Protein AF-A0A656HPP9-F1 (afdb_monomer_lite)

pLDDT: mean 85.07, std 15.65, range [34.72, 98.38]

Secondary structure (DSSP, 8-state):
-PPPGGGHHHHTS-SSS-EE--HHHHHHHHHTT--HHHHHHHHH-S--EESSHHHHHHHHHHTT---HHHHHHHHHHHHHHHHHHTT--TTPPEEES--GGG--SSEEE-HHHHHHHHHT---SSHHHHHHHHHHHHHHHHHHHHHHHHHHHHHHHS-TT--

Structure (mmCIF, N/CA/C/O backbone):
data_AF-A0A656HPP9-F1
#
_entry.id   AF-A0A656HPP9-F1
#
loop_
_atom_site.group_PDB
_atom_site.id
_atom_site.type_symbol
_atom_site.label_atom_id
_atom_site.label_alt_id
_atom_site.label_comp_id
_atom_site.label_asym_id
_atom_site.label_entity_id
_atom_site.label_seq_id
_atom_site.pdbx_PDB_ins_code
_atom_site.Cartn_x
_atom_site.Cartn_y
_atom_site.Cartn_z
_atom_site.occupancy
_atom_site.B_iso_or_equiv
_atom_site.auth_seq_id
_atom_site.auth_comp_id
_atom_site.auth_asym_id
_atom_site.auth_atom_id
_atom_site.pdbx_PDB_model_num
ATOM 1 N N . MET A 1 1 ? -24.937 -7.135 -2.313 1.00 38.91 1 MET A N 1
ATOM 2 C CA . MET A 1 1 ? -24.160 -6.189 -1.487 1.00 38.91 1 MET A CA 1
ATOM 3 C C . MET A 1 1 ? -25.142 -5.525 -0.533 1.00 38.91 1 MET A C 1
ATOM 5 O O . MET A 1 1 ? -25.901 -4.671 -0.967 1.00 38.91 1 MET A O 1
ATOM 9 N N . GLN A 1 2 ? -25.261 -6.030 0.695 1.00 34.72 2 GLN A N 1
ATOM 10 C CA . GLN A 1 2 ? -26.122 -5.424 1.717 1.00 34.72 2 GLN A CA 1
ATOM 11 C C . GLN A 1 2 ? -25.334 -4.281 2.359 1.00 34.72 2 GLN A C 1
ATOM 13 O O . GLN A 1 2 ? -24.193 -4.478 2.767 1.00 34.72 2 GLN A O 1
ATOM 18 N N . ILE A 1 3 ? -25.905 -3.079 2.359 1.00 42.22 3 ILE A N 1
ATOM 19 C CA . ILE A 1 3 ? -25.301 -1.910 2.996 1.00 42.22 3 ILE A CA 1
ATOM 20 C C . ILE A 1 3 ? -25.476 -2.085 4.508 1.00 42.22 3 ILE A C 1
ATOM 22 O O . ILE A 1 3 ? -26.604 -2.183 4.988 1.00 42.22 3 ILE A O 1
ATOM 26 N N . ASP A 1 4 ? -24.362 -2.171 5.231 1.00 50.22 4 ASP A N 1
ATOM 27 C CA . ASP A 1 4 ? -24.323 -2.300 6.688 1.00 50.22 4 ASP A CA 1
ATOM 28 C C . ASP A 1 4 ? -24.992 -1.077 7.355 1.00 50.22 4 ASP A C 1
ATOM 30 O O . ASP A 1 4 ? -24.598 0.056 7.074 1.00 50.22 4 ASP A O 1
ATOM 34 N N . PRO A 1 5 ? -25.984 -1.255 8.245 1.00 46.28 5 PRO A N 1
ATOM 35 C CA . PRO A 1 5 ? -26.638 -0.154 8.952 1.00 46.28 5 PRO A CA 1
ATOM 36 C C . PRO A 1 5 ? -25.683 0.739 9.774 1.00 46.28 5 PRO A C 1
ATOM 38 O O . PRO A 1 5 ? -26.016 1.900 10.019 1.00 46.28 5 PRO A O 1
ATOM 41 N N . THR A 1 6 ? -24.477 0.285 10.137 1.00 49.81 6 THR A N 1
ATOM 42 C CA . THR A 1 6 ? -23.462 1.153 10.770 1.00 49.81 6 THR A CA 1
ATOM 43 C C . THR A 1 6 ? -22.854 2.177 9.803 1.00 49.81 6 THR A C 1
ATOM 45 O O . THR A 1 6 ? -22.342 3.214 10.240 1.00 49.81 6 THR A O 1
ATOM 48 N N . SER A 1 7 ? -22.982 1.972 8.484 1.00 49.72 7 SER A N 1
ATOM 49 C CA . SER A 1 7 ? -22.496 2.915 7.472 1.00 49.72 7 SER A CA 1
ATOM 50 C C . SER A 1 7 ? -23.240 4.252 7.508 1.00 49.72 7 SER A C 1
ATOM 52 O O . SER A 1 7 ? -22.683 5.273 7.105 1.00 49.72 7 SER A O 1
ATOM 54 N N . TRP A 1 8 ? -24.476 4.288 8.016 1.00 48.31 8 TRP A N 1
ATOM 55 C CA . TRP A 1 8 ? -25.288 5.508 8.074 1.00 48.31 8 TRP A CA 1
ATOM 56 C C . TRP A 1 8 ? -24.679 6.579 8.992 1.00 48.31 8 TRP A C 1
ATOM 58 O O . TRP A 1 8 ? -24.804 7.772 8.709 1.00 48.31 8 TRP A O 1
ATOM 68 N N . ASN A 1 9 ? -23.927 6.174 10.021 1.00 53.91 9 ASN A N 1
ATOM 69 C CA . ASN A 1 9 ? -23.318 7.096 10.986 1.00 53.91 9 ASN A CA 1
ATOM 70 C C . ASN A 1 9 ? -22.165 7.918 10.384 1.00 53.91 9 ASN A C 1
ATOM 72 O O . ASN A 1 9 ? -21.956 9.068 10.774 1.00 53.91 9 ASN A O 1
ATOM 76 N N . CYS A 1 10 ? -21.439 7.371 9.403 1.00 57.88 10 CYS A N 1
ATOM 77 C CA . CYS A 1 10 ? -20.365 8.104 8.727 1.00 57.88 10 CYS A CA 1
ATOM 78 C C . CYS A 1 10 ? -20.882 8.924 7.526 1.00 57.88 10 CYS A C 1
ATOM 80 O O . CYS A 1 10 ? -20.260 9.918 7.154 1.00 57.88 10 CYS A O 1
ATOM 82 N N . TRP A 1 11 ? -22.024 8.547 6.934 1.00 50.28 11 TRP A N 1
ATOM 83 C CA . TRP A 1 11 ? -22.607 9.204 5.751 1.00 50.28 11 TRP A CA 1
ATOM 84 C C . TRP A 1 11 ? -23.175 10.606 6.025 1.00 50.28 11 TRP A C 1
ATOM 86 O O . TRP A 1 11 ? -23.173 11.450 5.127 1.00 50.28 11 TRP A O 1
ATOM 96 N N . ALA A 1 12 ? -23.616 10.889 7.257 1.00 53.72 12 ALA A N 1
ATOM 97 C CA . ALA A 1 12 ? -24.115 12.214 7.645 1.00 53.72 12 ALA A CA 1
ATOM 98 C C . ALA A 1 12 ? -23.014 13.299 7.661 1.00 53.72 12 ALA A C 1
ATOM 100 O O . ALA A 1 12 ? -23.307 14.494 7.578 1.00 53.72 12 ALA A O 1
ATOM 101 N N . LYS A 1 13 ? -21.733 12.904 7.726 1.00 52.91 13 LYS A N 1
ATOM 102 C CA . LYS A 1 13 ? -20.578 13.811 7.678 1.00 52.91 13 LYS A CA 1
ATOM 103 C C . LYS A 1 13 ? -20.122 13.974 6.223 1.00 52.91 13 LYS A C 1
ATOM 105 O O . LYS A 1 13 ? -19.337 13.192 5.698 1.00 52.91 13 LYS A O 1
ATOM 110 N N . ARG A 1 14 ? -20.671 14.998 5.565 1.00 49.78 14 ARG A N 1
ATOM 111 C CA . ARG A 1 14 ? -20.452 15.393 4.161 1.00 49.78 14 ARG A CA 1
ATOM 112 C C . ARG A 1 14 ? -18.988 15.206 3.702 1.00 49.78 14 ARG A C 1
ATOM 114 O O . ARG A 1 14 ? -18.071 15.884 4.148 1.00 49.78 14 ARG A O 1
ATOM 121 N N . TRP A 1 15 ? -18.837 14.241 2.803 1.00 53.28 15 TRP A N 1
ATOM 122 C CA . TRP A 1 15 ? -17.653 13.632 2.203 1.00 53.28 15 TRP A CA 1
ATOM 123 C C . TRP A 1 15 ? -16.463 14.543 1.886 1.00 53.28 15 TRP A C 1
ATOM 125 O O . TRP A 1 15 ? -16.571 15.452 1.062 1.00 53.28 15 TRP A O 1
ATOM 135 N N . LYS A 1 16 ? -15.312 14.191 2.483 1.00 56.94 16 LYS A N 1
ATOM 136 C CA . LYS A 1 16 ? -13.994 14.017 1.825 1.00 56.94 16 LYS A CA 1
ATOM 137 C C . LYS A 1 16 ? -12.881 13.567 2.786 1.00 56.94 16 LYS A C 1
ATOM 139 O O . LYS A 1 16 ? -11.876 13.072 2.306 1.00 56.94 16 LYS A O 1
ATOM 144 N N . ASN A 1 17 ? -13.073 13.659 4.108 1.00 62.78 17 ASN A N 1
ATOM 145 C CA . ASN A 1 17 ? -11.986 13.471 5.086 1.00 62.78 17 ASN A CA 1
ATOM 146 C C . ASN A 1 17 ? -12.373 12.630 6.322 1.00 62.78 17 ASN A C 1
ATOM 148 O O . ASN A 1 17 ? -11.804 12.825 7.390 1.00 62.78 17 ASN A O 1
ATOM 152 N N . VAL A 1 18 ? -13.370 11.747 6.217 1.00 72.56 18 VAL A N 1
ATOM 153 C CA . VAL A 1 18 ? -13.786 10.913 7.358 1.00 72.56 18 VAL A CA 1
ATOM 154 C C . VAL A 1 18 ? -12.892 9.677 7.444 1.00 72.56 18 VAL A C 1
ATOM 156 O O . VAL A 1 18 ? -12.583 9.078 6.417 1.00 72.56 18 VAL A O 1
ATOM 159 N N . THR A 1 19 ? -12.526 9.289 8.662 1.00 77.44 19 THR A N 1
ATOM 160 C CA . THR A 1 19 ? -11.824 8.041 8.989 1.00 77.44 19 THR A CA 1
ATOM 161 C C . THR A 1 19 ? -12.851 7.053 9.565 1.00 77.44 19 THR A C 1
ATOM 163 O O . THR A 1 19 ? -13.188 7.178 10.745 1.00 77.44 19 THR A O 1
ATOM 166 N N . PRO A 1 20 ? -13.448 6.148 8.759 1.00 85.88 20 PRO A N 1
ATOM 167 C CA . PRO A 1 20 ? -14.501 5.243 9.217 1.00 85.88 20 PRO A CA 1
ATOM 168 C C . PRO A 1 20 ? -13.958 3.883 9.691 1.00 85.88 20 PRO A C 1
ATOM 170 O O . PRO A 1 20 ? -13.058 3.310 9.082 1.00 85.88 20 PRO A O 1
ATOM 173 N N . LEU A 1 21 ? -14.589 3.308 10.715 1.00 89.50 21 LEU A N 1
ATOM 174 C CA . LEU A 1 21 ? -14.449 1.904 11.120 1.00 89.50 21 LEU A CA 1
ATOM 175 C C . LEU A 1 21 ? -15.726 1.135 10.795 1.00 89.50 21 LEU A C 1
ATOM 177 O O . LEU A 1 21 ? -16.503 0.780 11.681 1.00 89.50 21 LEU A O 1
ATOM 181 N N . ASN A 1 22 ? -15.954 0.926 9.501 1.00 87.94 22 ASN A N 1
ATOM 182 C CA . ASN A 1 22 ? -17.036 0.079 9.000 1.00 87.94 22 ASN A CA 1
ATOM 183 C C . ASN A 1 22 ? -16.626 -1.407 8.992 1.00 87.94 22 ASN A C 1
ATOM 185 O O . ASN A 1 22 ? -15.478 -1.737 9.290 1.00 87.94 22 ASN A O 1
ATOM 189 N N . ALA A 1 23 ? -17.546 -2.299 8.612 1.00 89.00 23 ALA A N 1
ATOM 190 C CA . ALA A 1 23 ? -17.274 -3.737 8.523 1.00 89.00 23 ALA A CA 1
ATOM 191 C C . ALA A 1 23 ? -15.996 -4.070 7.727 1.00 89.00 23 ALA A C 1
ATOM 193 O O . ALA A 1 23 ? -15.162 -4.833 8.199 1.00 89.00 23 ALA A O 1
ATOM 194 N N . GLY A 1 24 ? -15.770 -3.417 6.582 1.00 89.19 24 GLY A N 1
ATOM 195 C CA . GLY A 1 24 ? -14.576 -3.656 5.767 1.00 89.19 24 GLY A CA 1
ATOM 196 C C . GLY A 1 24 ? -13.262 -3.232 6.435 1.00 89.19 24 GLY A C 1
ATOM 197 O O . GLY A 1 24 ? -12.229 -3.867 6.223 1.00 89.19 24 GLY A O 1
ATOM 198 N N . ALA A 1 25 ? -13.290 -2.199 7.283 1.00 92.06 25 ALA A N 1
ATOM 199 C CA . ALA A 1 25 ? -12.144 -1.833 8.113 1.00 92.06 25 ALA A CA 1
ATOM 200 C C . ALA A 1 25 ? -11.818 -2.932 9.136 1.00 92.06 25 ALA A C 1
ATOM 202 O O . ALA A 1 25 ? -10.654 -3.288 9.313 1.00 92.06 25 ALA A O 1
ATOM 203 N N . LEU A 1 26 ? -12.841 -3.484 9.791 1.00 92.50 26 LEU A N 1
ATOM 204 C CA . LEU A 1 26 ? -12.686 -4.539 10.797 1.00 92.50 26 LEU A CA 1
ATOM 205 C C . LEU A 1 26 ? -12.226 -5.855 10.166 1.00 92.50 26 LEU A C 1
ATOM 207 O O . LEU A 1 26 ? -11.321 -6.498 10.698 1.00 92.50 26 LEU A O 1
ATOM 211 N N . ASP A 1 27 ? -12.779 -6.207 9.004 1.00 92.56 27 ASP A N 1
ATOM 212 C CA . ASP A 1 27 ? -12.367 -7.373 8.221 1.00 92.56 27 ASP A CA 1
ATOM 213 C C . ASP A 1 27 ? -10.882 -7.282 7.850 1.00 92.56 27 ASP A C 1
ATOM 215 O O . ASP A 1 27 ? -10.126 -8.242 8.031 1.00 92.56 27 ASP A O 1
ATOM 219 N N . TYR A 1 28 ? -10.431 -6.103 7.404 1.00 92.81 28 TYR A N 1
ATOM 220 C CA . TYR A 1 28 ? -9.016 -5.859 7.140 1.00 92.81 28 TYR A CA 1
ATOM 221 C C . TYR A 1 28 ? -8.158 -6.048 8.397 1.00 92.81 28 TYR A C 1
ATOM 223 O O . TYR A 1 28 ? -7.164 -6.777 8.368 1.00 92.81 28 TYR A O 1
ATOM 231 N N . MET A 1 29 ? -8.543 -5.430 9.518 1.00 95.12 29 MET A N 1
ATOM 232 C CA . MET A 1 29 ? -7.802 -5.535 10.779 1.00 95.12 29 MET A CA 1
ATOM 233 C C . MET A 1 29 ? -7.706 -6.983 11.273 1.00 95.12 29 MET A C 1
ATOM 235 O O . MET A 1 29 ? -6.645 -7.413 11.738 1.00 95.12 29 MET A O 1
ATOM 239 N N . ALA A 1 30 ? -8.789 -7.750 11.140 1.00 95.44 30 ALA A N 1
ATOM 240 C CA . ALA A 1 30 ? -8.812 -9.171 11.457 1.00 95.44 30 ALA A CA 1
ATOM 241 C C . ALA A 1 30 ? -7.869 -9.968 10.541 1.00 95.44 30 ALA A C 1
ATOM 243 O O . ALA A 1 30 ? -7.077 -10.775 11.037 1.00 95.44 30 ALA A O 1
ATOM 244 N N . GLY A 1 31 ? -7.877 -9.692 9.233 1.00 94.25 31 GLY A N 1
ATOM 245 C CA . GLY A 1 31 ? -6.949 -10.285 8.262 1.00 94.25 31 GLY A CA 1
ATOM 246 C C . GLY A 1 31 ? -5.476 -9.996 8.575 1.00 94.25 31 GLY A C 1
ATOM 247 O O . GLY A 1 31 ? -4.632 -10.888 8.475 1.00 94.25 31 GLY A O 1
ATOM 248 N N . GLN A 1 32 ? -5.172 -8.790 9.065 1.00 94.69 32 GLN A N 1
ATOM 249 C CA . GLN A 1 32 ? -3.833 -8.392 9.527 1.00 94.69 32 GLN A CA 1
ATOM 250 C C . GLN A 1 32 ? -3.474 -8.901 10.937 1.00 94.69 32 GLN A C 1
ATOM 252 O O . GLN A 1 32 ? -2.395 -8.602 11.465 1.00 94.69 32 GLN A O 1
ATOM 257 N N . LYS A 1 33 ? -4.342 -9.724 11.539 1.00 96.19 33 LYS A N 1
ATOM 258 C CA . LYS A 1 33 ? -4.159 -10.352 12.855 1.00 96.19 33 LYS A CA 1
ATOM 259 C C . LYS A 1 33 ? -4.091 -9.340 14.006 1.00 96.19 33 LYS A C 1
ATOM 261 O O . LYS A 1 33 ? -3.299 -9.522 14.934 1.00 96.19 33 LYS A O 1
ATOM 266 N N . LEU A 1 34 ? -4.919 -8.291 13.972 1.00 97.12 34 LEU A N 1
ATOM 267 C CA . LEU A 1 34 ? -5.140 -7.442 15.147 1.00 97.12 34 LEU A CA 1
ATOM 268 C C . LEU A 1 34 ? -5.667 -8.311 16.314 1.00 97.12 34 LEU A C 1
ATOM 270 O O . LEU A 1 34 ? -6.510 -9.185 16.084 1.00 97.12 34 LEU A O 1
ATOM 274 N N . PRO A 1 35 ? -5.193 -8.123 17.562 1.00 96.56 35 PRO A N 1
ATOM 275 C CA . PRO A 1 35 ? -5.659 -8.907 18.701 1.00 96.56 35 PRO A CA 1
ATOM 276 C C . PRO A 1 35 ? -7.184 -8.918 18.837 1.00 96.56 35 PRO A C 1
ATOM 278 O O . PRO A 1 35 ? -7.829 -7.872 18.804 1.00 96.56 35 PRO A O 1
ATOM 281 N N . LYS A 1 36 ? -7.759 -10.102 19.088 1.00 94.31 36 LYS A N 1
ATOM 282 C CA . LYS A 1 36 ? -9.214 -10.282 19.251 1.00 94.31 36 LYS A CA 1
ATOM 283 C C . LYS A 1 36 ? -9.816 -9.384 20.335 1.00 94.31 36 LYS A C 1
ATOM 285 O O . LYS A 1 36 ? -10.941 -8.933 20.181 1.00 94.31 36 LYS A O 1
ATOM 290 N N . ALA A 1 37 ? -9.068 -9.111 21.405 1.00 92.62 37 ALA A N 1
ATOM 291 C CA . ALA A 1 37 ? -9.502 -8.199 22.461 1.00 92.62 37 ALA A CA 1
ATOM 292 C C . ALA A 1 37 ? -9.678 -6.760 21.948 1.00 92.62 37 ALA A C 1
ATOM 294 O O . ALA A 1 37 ? -10.662 -6.113 22.287 1.00 92.62 37 ALA A O 1
ATOM 295 N N . LEU A 1 38 ? -8.767 -6.288 21.086 1.00 93.50 38 LEU A N 1
ATOM 296 C CA . LEU A 1 38 ? -8.884 -4.974 20.454 1.00 93.50 38 LEU A CA 1
ATOM 297 C C . LEU A 1 38 ? -10.023 -4.954 19.435 1.00 93.50 38 LEU A C 1
ATOM 299 O O . LEU A 1 38 ? -10.792 -4.003 19.425 1.00 93.50 38 LEU A O 1
ATOM 303 N N . LEU A 1 39 ? -10.192 -6.012 18.635 1.00 92.06 39 LEU A N 1
ATOM 304 C CA . LEU A 1 39 ? -11.346 -6.132 17.733 1.00 92.06 39 LEU A CA 1
ATOM 305 C C . LEU A 1 39 ? -12.675 -6.075 18.501 1.00 92.06 39 LEU A C 1
ATOM 307 O O . LEU A 1 39 ? -13.551 -5.303 18.135 1.00 92.06 39 LEU A O 1
ATOM 311 N N . ALA A 1 40 ? -12.795 -6.796 19.618 1.00 89.50 40 ALA A N 1
ATOM 312 C CA . ALA A 1 40 ? -13.985 -6.749 20.468 1.00 89.50 40 ALA A CA 1
ATOM 313 C C . ALA A 1 40 ? -14.213 -5.361 21.099 1.00 89.50 40 ALA A C 1
ATOM 315 O O . ALA A 1 40 ? -15.350 -4.904 21.194 1.00 89.50 40 ALA A O 1
ATOM 316 N N . GLN A 1 41 ? -13.141 -4.672 21.508 1.00 88.19 41 GLN A N 1
ATOM 317 C CA . GLN A 1 41 ? -13.217 -3.295 22.006 1.00 88.19 41 GLN A CA 1
ATOM 318 C C . GLN A 1 41 ? -13.709 -2.329 20.919 1.00 88.19 41 GLN A C 1
ATOM 320 O O . GLN A 1 41 ? -14.555 -1.480 21.196 1.00 88.19 41 GLN A O 1
ATOM 325 N N . LEU A 1 42 ? -13.214 -2.473 19.685 1.00 87.06 42 LEU A N 1
ATOM 326 C CA . LEU A 1 42 ? -13.695 -1.709 18.532 1.00 87.06 42 LEU A CA 1
ATOM 327 C C . LEU A 1 42 ? -15.165 -2.009 18.265 1.00 87.06 42 LEU A C 1
ATOM 329 O O . LEU A 1 42 ? -15.939 -1.080 18.048 1.00 87.06 42 LEU A O 1
ATOM 333 N N . ASP A 1 43 ? -15.555 -3.281 18.346 1.00 83.06 43 ASP A N 1
ATOM 334 C CA . ASP A 1 43 ? -16.927 -3.710 18.114 1.00 83.06 43 ASP A CA 1
ATOM 335 C C . ASP A 1 43 ? -17.925 -3.125 19.116 1.00 83.06 43 ASP A C 1
ATOM 337 O O . ASP A 1 43 ? -19.031 -2.725 18.743 1.00 83.06 43 ASP A O 1
ATOM 341 N N . ALA A 1 44 ? -17.507 -2.984 20.370 1.00 84.00 44 ALA A N 1
ATOM 342 C CA . ALA A 1 44 ? -18.300 -2.356 21.417 1.00 84.00 44 ALA A CA 1
ATOM 343 C C . ALA A 1 44 ? -18.287 -0.813 21.372 1.00 84.00 44 ALA A C 1
ATOM 345 O O . ALA A 1 44 ? -19.103 -0.183 22.047 1.00 84.00 44 ALA A O 1
ATOM 346 N N . SER A 1 45 ? -17.380 -0.188 20.610 1.00 82.81 45 SER A N 1
ATOM 347 C CA . SER A 1 45 ? -17.250 1.273 20.572 1.00 82.81 45 SER A CA 1
ATOM 348 C C . SER A 1 45 ? -18.435 1.925 19.844 1.00 82.81 45 SER A C 1
ATOM 350 O O . SER A 1 45 ? -18.701 1.587 18.681 1.00 82.81 45 SER A O 1
ATOM 352 N N . PRO A 1 46 ? -19.114 2.913 20.465 1.00 79.38 46 PRO A N 1
ATOM 353 C CA . PRO A 1 46 ? -20.134 3.712 19.788 1.00 79.38 46 PRO A CA 1
ATOM 354 C C . PRO A 1 46 ? -19.516 4.698 18.785 1.00 79.38 46 PRO A C 1
ATOM 356 O O . PRO A 1 46 ? -20.174 5.116 17.832 1.00 79.38 46 PRO A O 1
ATOM 359 N N . GLU A 1 47 ? -18.249 5.072 18.979 1.00 81.31 47 GLU A N 1
ATOM 360 C CA . GLU A 1 47 ? -17.525 5.963 18.083 1.00 81.31 47 GLU A CA 1
ATOM 361 C C . GLU A 1 47 ? -16.831 5.154 16.984 1.00 81.31 47 GLU A C 1
ATOM 363 O O . GLU A 1 47 ? -15.988 4.296 17.258 1.00 81.31 47 GLU A O 1
ATOM 368 N N . ARG A 1 48 ? -17.229 5.416 15.734 1.00 84.38 48 ARG A N 1
ATOM 369 C CA . ARG A 1 48 ? -16.770 4.690 14.536 1.00 84.38 48 ARG A CA 1
ATOM 370 C C . ARG A 1 48 ? -16.352 5.609 13.384 1.00 84.38 48 ARG A C 1
ATOM 372 O O . ARG A 1 48 ? -15.998 5.112 12.321 1.00 84.38 48 ARG A O 1
ATOM 379 N N . CYS A 1 49 ? -16.454 6.933 13.541 1.00 85.00 49 CYS A N 1
ATOM 380 C CA . CYS A 1 49 ? -16.245 7.884 12.445 1.00 85.00 49 CYS A CA 1
ATOM 381 C C . CYS A 1 49 ? -15.613 9.196 12.937 1.00 85.00 49 CYS A C 1
ATOM 383 O O . CYS A 1 49 ? -16.299 10.046 13.527 1.00 85.00 49 CYS A O 1
ATOM 385 N N . TRP A 1 50 ? -14.353 9.428 12.579 1.00 88.31 50 TRP A N 1
ATOM 386 C CA . TRP A 1 50 ? -13.628 10.661 12.909 1.00 88.31 50 TRP A CA 1
ATOM 387 C C . TRP A 1 50 ? -13.589 11.626 11.732 1.00 88.31 50 TRP A C 1
ATOM 389 O O . TRP A 1 50 ? -13.507 11.202 10.584 1.00 88.31 50 TRP A O 1
ATOM 399 N N . GLY A 1 51 ? -13.690 12.930 12.003 1.00 81.94 51 GLY A N 1
ATOM 400 C CA . GLY A 1 51 ? -13.717 13.957 10.954 1.00 81.94 51 GLY A CA 1
ATOM 401 C C . GLY A 1 51 ? -12.334 14.338 10.422 1.00 81.94 51 GLY A C 1
ATOM 402 O O . GLY A 1 51 ? -12.243 14.928 9.346 1.00 81.94 51 GLY A O 1
ATOM 403 N N . LYS A 1 52 ? -11.276 14.042 11.186 1.00 83.12 52 LYS A N 1
ATOM 404 C CA . LYS A 1 52 ? -9.871 14.257 10.831 1.00 83.12 52 LYS A CA 1
ATOM 405 C C . LYS A 1 52 ? -9.024 13.099 11.355 1.00 83.12 52 LYS A C 1
ATOM 407 O O . LYS A 1 52 ? -9.348 12.505 12.379 1.00 83.12 52 LYS A O 1
ATOM 412 N N . ALA A 1 53 ? -7.880 12.856 10.714 1.00 83.62 53 ALA A N 1
ATOM 413 C CA . ALA A 1 53 ? -6.903 11.871 11.185 1.00 83.62 53 ALA A CA 1
ATOM 414 C C . ALA A 1 53 ? -6.418 12.158 12.619 1.00 83.62 53 ALA A C 1
ATOM 416 O O . ALA A 1 53 ? -6.290 11.238 13.413 1.00 83.62 53 ALA A O 1
ATOM 417 N N . ALA A 1 54 ? -6.231 13.433 12.981 1.00 89.38 54 ALA A N 1
ATOM 418 C CA . ALA A 1 54 ? -5.833 13.822 14.336 1.00 89.38 54 ALA A CA 1
ATOM 419 C C . ALA A 1 54 ? -6.855 13.405 15.409 1.00 89.38 54 ALA A C 1
ATOM 421 O O . ALA A 1 54 ? -6.456 13.016 16.502 1.00 89.38 54 ALA A O 1
ATOM 422 N N . ASP A 1 55 ? -8.155 13.439 15.094 1.00 90.38 55 ASP A N 1
ATOM 423 C CA . ASP A 1 55 ? -9.201 13.017 16.032 1.00 90.38 55 ASP A CA 1
ATOM 424 C C . ASP A 1 55 ? -9.152 11.494 16.242 1.00 90.38 55 ASP A C 1
ATOM 426 O O . ASP A 1 55 ? -9.347 11.015 17.355 1.00 90.38 55 ASP A O 1
ATOM 430 N N . PHE A 1 56 ? -8.837 10.734 15.185 1.00 90.69 56 PHE A N 1
ATOM 431 C CA . PHE A 1 56 ? -8.639 9.287 15.277 1.00 90.69 56 PHE A CA 1
ATOM 432 C C . PHE A 1 56 ? -7.400 8.932 16.107 1.00 90.69 56 PHE A C 1
ATOM 434 O O . PHE A 1 56 ? -7.478 8.073 16.979 1.00 90.69 56 PHE A O 1
ATOM 441 N N . GLU A 1 57 ? -6.276 9.621 15.899 1.00 91.94 57 GLU A N 1
ATOM 442 C CA . GLU A 1 57 ? -5.062 9.412 16.701 1.00 91.94 57 GLU A CA 1
ATOM 443 C C . GLU A 1 57 ? -5.291 9.755 18.183 1.00 91.94 57 GLU A C 1
ATOM 445 O O . GLU A 1 57 ? -4.912 8.978 19.059 1.00 91.94 57 GLU A O 1
ATOM 450 N N . ALA A 1 58 ? -5.989 10.860 18.473 1.00 92.62 58 ALA A N 1
ATOM 451 C CA . ALA A 1 58 ? -6.372 11.219 19.840 1.00 92.62 58 ALA A CA 1
ATOM 452 C C . ALA A 1 58 ? -7.314 10.177 20.466 1.00 92.62 58 ALA A C 1
ATOM 454 O O . ALA A 1 58 ? -7.219 9.867 21.657 1.00 92.62 58 ALA A O 1
ATOM 455 N N . TRP A 1 59 ? -8.209 9.595 19.664 1.00 91.88 59 TRP A N 1
ATOM 456 C CA . TRP A 1 59 ? -9.047 8.491 20.108 1.00 91.88 59 TRP A CA 1
ATOM 457 C C . TRP A 1 59 ? -8.211 7.246 20.437 1.00 91.88 59 TRP A C 1
ATOM 459 O O . TRP A 1 59 ? -8.387 6.690 21.523 1.00 91.88 59 TRP A O 1
ATOM 469 N N . LEU A 1 60 ? -7.245 6.855 19.595 1.00 92.94 60 LEU A N 1
ATOM 470 C CA . LEU A 1 60 ? -6.319 5.746 19.885 1.00 92.94 60 LEU A CA 1
ATOM 471 C C . LEU A 1 60 ? -5.564 5.960 21.205 1.00 92.94 60 LEU A C 1
ATOM 473 O O . LEU A 1 60 ? -5.451 5.028 22.009 1.00 92.94 60 LEU A O 1
ATOM 477 N N . ASP A 1 61 ? -5.107 7.189 21.459 1.00 94.31 61 ASP A N 1
ATOM 478 C CA . ASP A 1 61 ? -4.455 7.564 22.718 1.00 94.31 61 ASP A CA 1
ATOM 479 C C . ASP A 1 61 ? -5.398 7.384 23.915 1.00 94.31 61 ASP A C 1
ATOM 481 O O . ASP A 1 61 ? -5.021 6.773 24.919 1.00 94.31 61 ASP A O 1
ATOM 485 N N . SER A 1 62 ? -6.653 7.837 23.795 1.00 93.00 62 SER A N 1
ATOM 486 C CA . SER A 1 62 ? -7.672 7.684 24.848 1.00 93.00 62 SER A CA 1
ATOM 487 C C . SER A 1 62 ? -7.973 6.216 25.177 1.00 93.00 62 SER A C 1
ATOM 489 O O . SER A 1 62 ? -8.239 5.874 26.330 1.00 93.00 62 SER A O 1
ATOM 491 N N . GLN A 1 63 ? -7.871 5.337 24.175 1.00 91.19 63 GLN A N 1
ATOM 492 C CA . GLN A 1 63 ? -8.056 3.893 24.312 1.00 91.19 63 GLN A CA 1
ATOM 493 C C . GLN A 1 63 ? -6.792 3.166 24.797 1.00 91.19 63 GLN A C 1
ATOM 495 O O . GLN A 1 63 ? -6.813 1.943 24.945 1.00 91.19 63 GLN A O 1
ATOM 500 N N . LYS A 1 64 ? -5.698 3.896 25.064 1.00 93.62 64 LYS A N 1
ATOM 501 C CA . LYS A 1 64 ? -4.383 3.359 25.457 1.00 93.62 64 LYS A CA 1
ATOM 502 C C . LYS A 1 64 ? -3.788 2.401 24.416 1.00 93.62 64 LYS A C 1
ATOM 504 O O . LYS A 1 64 ? -3.040 1.485 24.760 1.00 93.62 64 LYS A O 1
ATOM 509 N N . ILE A 1 65 ? -4.091 2.621 23.136 1.00 94.12 65 ILE A N 1
ATOM 510 C CA . ILE A 1 65 ? -3.553 1.836 22.021 1.00 94.12 65 ILE A CA 1
ATOM 511 C C . ILE A 1 65 ? -2.221 2.465 21.599 1.00 94.12 65 ILE A C 1
ATOM 513 O O . ILE A 1 65 ? -2.148 3.344 20.739 1.00 94.12 65 ILE A O 1
ATOM 517 N N . THR A 1 66 ? -1.148 2.038 22.262 1.00 94.69 66 THR A N 1
ATOM 518 C CA . THR A 1 66 ? 0.200 2.610 22.092 1.00 94.69 66 THR A CA 1
ATOM 519 C C . THR A 1 66 ? 1.137 1.743 21.259 1.00 94.69 66 THR A C 1
ATOM 521 O O . THR A 1 66 ? 2.141 2.242 20.759 1.00 94.69 66 THR A O 1
ATOM 524 N N . ASP A 1 67 ? 0.819 0.459 21.084 1.00 96.88 67 ASP A N 1
ATOM 525 C CA . ASP A 1 67 ? 1.635 -0.455 20.289 1.00 96.88 67 ASP A CA 1
ATOM 526 C C . ASP A 1 67 ? 1.697 0.014 18.816 1.00 96.88 67 ASP A C 1
ATOM 528 O O . ASP A 1 67 ? 0.648 0.134 18.167 1.00 96.88 67 ASP A O 1
ATOM 532 N N . PRO A 1 68 ? 2.900 0.263 18.258 1.00 95.69 68 PRO A N 1
ATOM 533 C CA . PRO A 1 68 ? 3.038 0.794 16.903 1.00 95.69 68 PRO A CA 1
ATOM 534 C C . PRO A 1 68 ? 2.448 -0.112 15.819 1.00 95.69 68 PRO A C 1
ATOM 536 O O . PRO A 1 68 ? 1.916 0.381 14.822 1.00 95.69 68 PRO A O 1
ATOM 539 N N . ARG A 1 69 ? 2.514 -1.437 16.000 1.00 95.62 69 ARG A N 1
ATOM 540 C CA . ARG A 1 69 ? 1.950 -2.399 15.050 1.00 95.62 69 ARG A CA 1
ATOM 541 C C . ARG A 1 69 ? 0.426 -2.354 15.091 1.00 95.62 69 ARG A C 1
ATOM 543 O O . ARG A 1 69 ? -0.197 -2.376 14.030 1.00 95.62 69 ARG A O 1
ATOM 550 N N . HIS A 1 70 ? -0.178 -2.271 16.275 1.00 96.31 70 HIS A N 1
ATOM 551 C CA . HIS A 1 70 ? -1.633 -2.149 16.397 1.00 96.31 70 HIS A CA 1
ATOM 552 C C . HIS A 1 70 ? -2.137 -0.840 15.790 1.00 96.31 70 HIS A C 1
ATOM 554 O O . HIS A 1 70 ? -3.063 -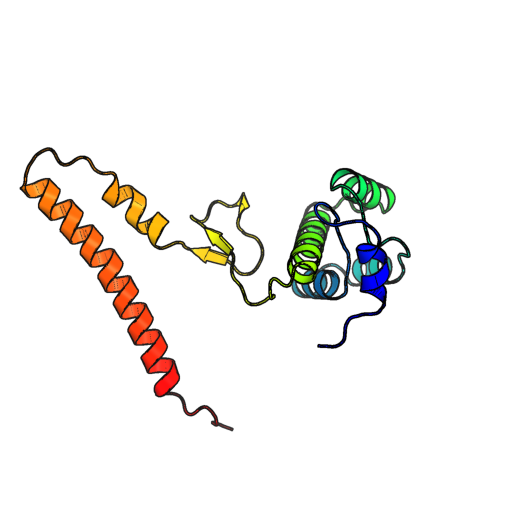0.881 14.982 1.00 96.31 70 HIS A O 1
ATOM 560 N N . ARG A 1 71 ? -1.491 0.297 16.090 1.00 95.38 71 ARG A N 1
ATOM 561 C CA . ARG A 1 71 ? -1.858 1.588 15.481 1.00 95.38 71 ARG A CA 1
ATOM 562 C C . ARG A 1 71 ? -1.749 1.541 13.964 1.00 95.38 71 ARG A C 1
ATOM 564 O O . ARG A 1 71 ? -2.691 1.929 13.289 1.00 95.38 71 ARG A O 1
ATOM 571 N N . ARG A 1 72 ? -0.657 0.981 13.426 1.00 94.44 72 ARG A N 1
ATOM 572 C CA . ARG A 1 72 ? -0.492 0.792 11.978 1.00 94.44 72 ARG A CA 1
ATOM 573 C C . ARG A 1 72 ? -1.662 0.012 11.371 1.00 94.44 72 ARG A C 1
ATOM 575 O O . ARG A 1 72 ? -2.285 0.508 10.439 1.00 94.44 72 ARG A O 1
ATOM 582 N N . ILE A 1 73 ? -1.981 -1.170 11.907 1.00 95.31 73 ILE A N 1
ATOM 583 C CA . ILE A 1 73 ? -3.082 -2.007 11.396 1.00 95.31 73 ILE A CA 1
ATOM 584 C C . ILE A 1 73 ? -4.420 -1.262 11.476 1.00 95.31 73 ILE A C 1
ATOM 586 O O . ILE A 1 73 ? -5.236 -1.351 10.561 1.00 95.31 73 ILE A O 1
ATOM 590 N N . MET A 1 74 ? -4.651 -0.516 12.555 1.00 94.44 74 MET A N 1
ATOM 591 C CA . MET A 1 74 ? -5.893 0.227 12.745 1.00 94.44 74 MET A CA 1
ATOM 592 C C . MET A 1 74 ? -6.017 1.419 11.793 1.00 94.44 74 MET A C 1
ATOM 594 O O . MET A 1 74 ? -7.087 1.635 11.225 1.00 94.44 74 MET A O 1
ATOM 598 N N . THR A 1 75 ? -4.930 2.151 11.556 1.00 93.12 75 THR A N 1
ATOM 599 C CA . THR A 1 75 ? -4.878 3.233 10.567 1.00 93.12 75 THR A CA 1
ATOM 600 C C . THR A 1 75 ? -5.068 2.694 9.150 1.00 93.12 75 THR A C 1
ATOM 602 O O . THR A 1 75 ? -5.875 3.235 8.397 1.00 93.12 75 THR A O 1
ATOM 605 N N . GLU A 1 76 ? -4.408 1.590 8.793 1.00 93.12 76 GLU A N 1
ATOM 606 C CA . GLU A 1 76 ? -4.616 0.909 7.508 1.00 93.12 76 GLU A CA 1
ATOM 607 C C . GLU A 1 76 ? -6.059 0.401 7.349 1.00 93.12 76 GLU A C 1
ATOM 609 O O . GLU A 1 76 ? -6.662 0.584 6.293 1.00 93.12 76 GLU A O 1
ATOM 614 N N . GLY A 1 77 ? -6.657 -0.178 8.394 1.00 92.69 77 GLY A N 1
ATOM 615 C CA . GLY A 1 77 ? -8.054 -0.609 8.354 1.00 92.69 77 GLY A CA 1
ATOM 616 C C . GLY A 1 77 ? -9.017 0.562 8.192 1.00 92.69 77 GLY A C 1
ATOM 617 O O . GLY A 1 77 ? -9.945 0.482 7.392 1.00 92.69 77 GLY A O 1
ATOM 618 N N . ALA A 1 78 ? -8.772 1.688 8.860 1.00 92.00 78 ALA A N 1
ATOM 619 C CA . ALA A 1 78 ? -9.593 2.878 8.673 1.00 92.00 78 ALA A CA 1
ATOM 620 C C . ALA A 1 78 ? -9.442 3.489 7.264 1.00 92.00 78 ALA A C 1
ATOM 622 O O . ALA A 1 78 ? -10.425 3.955 6.680 1.00 92.00 78 ALA A O 1
ATOM 623 N N . LEU A 1 79 ? -8.242 3.419 6.672 1.00 90.44 79 LEU A N 1
ATOM 624 C CA . LEU A 1 79 ? -8.019 3.742 5.258 1.00 90.44 79 LEU A CA 1
ATOM 625 C C . LEU A 1 79 ? -8.819 2.804 4.342 1.00 90.44 79 LEU A C 1
ATOM 627 O O . LEU A 1 79 ? -9.523 3.293 3.459 1.00 90.44 79 LEU A O 1
ATOM 631 N N . MET A 1 80 ? -8.783 1.487 4.578 1.00 90.81 80 MET A N 1
ATOM 632 C CA . MET A 1 80 ? -9.589 0.505 3.837 1.00 90.81 80 MET A CA 1
ATOM 633 C C . MET A 1 80 ? -11.086 0.820 3.940 1.00 90.81 80 MET A C 1
ATOM 635 O O . MET A 1 80 ? -11.790 0.848 2.930 1.00 90.81 80 MET A O 1
ATOM 639 N N . GLY A 1 81 ? -11.569 1.142 5.141 1.00 90.00 81 GLY A N 1
ATOM 640 C CA . GLY A 1 81 ? -12.948 1.567 5.357 1.00 90.00 81 GLY A CA 1
ATOM 641 C C . GLY A 1 81 ? -13.317 2.795 4.521 1.00 90.00 81 GLY A C 1
ATOM 642 O O . GLY A 1 81 ? -14.387 2.815 3.909 1.00 90.00 81 GLY A O 1
ATOM 643 N N . GLY A 1 82 ? -12.428 3.792 4.457 1.00 88.12 82 GLY A N 1
ATOM 644 C CA . GLY A 1 82 ? -12.604 4.994 3.639 1.00 88.12 82 GLY A CA 1
ATOM 645 C C . GLY A 1 82 ? -12.635 4.702 2.136 1.00 88.12 82 GLY A C 1
ATOM 646 O O . GLY A 1 82 ? -13.512 5.210 1.435 1.00 88.12 82 GLY A O 1
ATOM 647 N N . LEU A 1 83 ? -11.732 3.845 1.648 1.00 88.00 83 LEU A N 1
ATOM 648 C CA . LEU A 1 83 ? -11.694 3.400 0.249 1.00 88.00 83 LEU A CA 1
ATOM 649 C C . LEU A 1 83 ? -12.992 2.677 -0.138 1.00 88.00 83 LEU A C 1
ATOM 651 O O . LEU A 1 83 ? -13.631 3.034 -1.130 1.00 88.00 83 LEU A O 1
ATOM 655 N N . LEU A 1 84 ? -13.434 1.723 0.685 1.00 88.25 84 LEU A N 1
ATOM 656 C CA . LEU A 1 84 ? -14.666 0.968 0.444 1.00 88.25 84 LEU A CA 1
ATOM 657 C C . LEU A 1 84 ? -15.901 1.856 0.471 1.00 88.25 84 LEU A C 1
ATOM 659 O O . LEU A 1 84 ? -16.800 1.701 -0.355 1.00 88.25 84 LEU A O 1
ATOM 663 N N . GLN A 1 85 ? -15.932 2.825 1.384 1.00 86.44 85 GLN A N 1
ATOM 664 C CA . GLN A 1 85 ? -17.006 3.802 1.449 1.00 86.44 85 GLN A CA 1
ATOM 665 C C . GLN A 1 85 ? -17.072 4.648 0.159 1.00 86.44 85 GLN A C 1
ATOM 667 O O . GLN A 1 85 ? -18.166 4.992 -0.282 1.00 86.44 85 GLN A O 1
ATOM 672 N N . GLN A 1 86 ? -15.940 4.927 -0.495 1.00 85.00 86 GLN A N 1
ATOM 673 C CA . GLN A 1 86 ? -15.891 5.587 -1.809 1.00 85.00 86 GLN A CA 1
ATOM 674 C C . GLN A 1 86 ? -16.202 4.651 -2.994 1.00 85.00 86 GLN A C 1
ATOM 676 O O . GLN A 1 86 ? -16.174 5.091 -4.142 1.00 85.00 86 GLN A O 1
ATOM 681 N N . GLY A 1 87 ? -16.514 3.378 -2.741 1.00 87.00 87 GLY A N 1
ATOM 682 C CA . GLY A 1 87 ? -16.802 2.386 -3.777 1.00 87.00 87 GLY A CA 1
ATOM 683 C C . GLY A 1 87 ? -15.555 1.784 -4.429 1.00 87.00 87 GLY A C 1
ATOM 684 O O . GLY A 1 87 ? -15.676 1.118 -5.456 1.00 87.00 87 GLY A O 1
ATOM 685 N N . ILE A 1 88 ? -14.368 1.996 -3.853 1.00 88.19 88 ILE A N 1
ATOM 686 C CA . ILE A 1 88 ? -13.129 1.364 -4.312 1.00 88.19 88 ILE A CA 1
ATOM 687 C C . ILE A 1 88 ? -13.119 -0.078 -3.782 1.00 88.19 88 ILE A C 1
ATOM 689 O O . ILE A 1 88 ? -13.178 -0.274 -2.567 1.00 88.19 88 ILE A O 1
ATOM 693 N N . PRO A 1 89 ? -13.081 -1.102 -4.650 1.00 84.94 89 PRO A N 1
ATOM 694 C CA . PRO A 1 89 ? -13.206 -2.485 -4.212 1.00 84.94 89 PRO A CA 1
ATOM 695 C C . PRO A 1 89 ? -11.905 -3.034 -3.604 1.00 84.94 89 PRO A C 1
ATOM 697 O O . PRO A 1 89 ? -10.807 -2.646 -3.997 1.00 84.94 89 PRO A O 1
ATOM 700 N N . THR A 1 90 ? -12.035 -4.010 -2.699 1.00 80.38 90 THR A N 1
ATOM 701 C CA . THR A 1 90 ? -10.919 -4.618 -1.943 1.00 80.38 90 THR A CA 1
ATOM 702 C C . THR A 1 90 ? -9.900 -5.386 -2.786 1.00 80.38 90 THR A C 1
ATOM 704 O O . THR A 1 90 ? -8.809 -5.653 -2.306 1.00 80.38 90 THR A O 1
ATOM 707 N N . HIS A 1 91 ? -10.240 -5.766 -4.020 1.00 81.50 91 HIS A N 1
ATOM 708 C CA . HIS A 1 91 ? -9.370 -6.561 -4.896 1.00 81.50 91 HIS A CA 1
ATOM 709 C C . HIS A 1 91 ? -8.443 -5.708 -5.778 1.00 81.50 91 HIS A C 1
ATOM 711 O O . HIS A 1 91 ? -7.765 -6.245 -6.657 1.00 81.50 91 HIS A O 1
ATOM 717 N N . LEU A 1 92 ? -8.452 -4.381 -5.615 1.00 84.75 92 LEU A N 1
ATOM 718 C CA . LEU A 1 92 ? -7.478 -3.514 -6.269 1.00 84.75 92 LEU A CA 1
ATOM 719 C C . LEU A 1 92 ? -6.186 -3.485 -5.458 1.00 84.75 92 LEU A C 1
ATOM 721 O O . LEU A 1 92 ? -6.208 -3.291 -4.247 1.00 84.75 92 LEU A O 1
ATOM 725 N N . ALA A 1 93 ? -5.065 -3.625 -6.159 1.00 87.88 93 ALA A N 1
ATOM 726 C CA . ALA A 1 93 ? -3.741 -3.518 -5.570 1.00 87.88 93 ALA A CA 1
ATOM 727 C C . ALA A 1 93 ? -3.205 -2.083 -5.658 1.00 87.88 93 ALA A C 1
ATOM 729 O O . ALA A 1 93 ? -3.455 -1.361 -6.632 1.00 87.88 93 ALA A O 1
ATOM 730 N N . VAL A 1 94 ? -2.401 -1.698 -4.671 1.00 89.12 94 VAL A N 1
ATOM 731 C CA . VAL A 1 94 ? -1.538 -0.517 -4.743 1.00 89.12 94 VAL A CA 1
ATOM 732 C C . VAL A 1 94 ? -0.368 -0.838 -5.670 1.00 89.12 94 VAL A C 1
ATOM 734 O O . VAL A 1 94 ? 0.300 -1.853 -5.506 1.00 89.12 94 VAL A O 1
ATOM 737 N N . ILE A 1 95 ? -0.107 0.027 -6.650 1.00 91.31 95 ILE A N 1
ATOM 738 C CA . ILE A 1 95 ? 1.016 -0.127 -7.583 1.00 91.31 95 ILE A CA 1
ATOM 739 C C . ILE A 1 95 ? 2.036 0.980 -7.310 1.00 91.31 95 ILE A C 1
ATOM 741 O O . ILE A 1 95 ? 1.726 2.157 -7.502 1.00 91.31 95 ILE A O 1
ATOM 745 N N . SER A 1 96 ? 3.254 0.629 -6.889 1.00 92.06 96 SER A N 1
ATOM 746 C CA . SER A 1 96 ? 4.326 1.613 -6.651 1.00 92.06 96 SER A CA 1
ATOM 747 C C . SER A 1 96 ? 5.718 1.110 -7.062 1.00 92.06 96 SER A C 1
ATOM 749 O O . SER A 1 96 ? 5.862 0.063 -7.690 1.00 92.06 96 SER A O 1
ATOM 751 N N . ASP A 1 97 ? 6.747 1.912 -6.801 1.00 90.12 97 ASP A N 1
ATOM 752 C CA . ASP A 1 97 ? 8.175 1.610 -6.984 1.00 90.12 97 ASP A CA 1
ATOM 753 C C . ASP A 1 97 ? 8.811 0.843 -5.809 1.00 90.12 97 ASP A C 1
ATOM 755 O O . ASP A 1 97 ? 10.028 0.867 -5.671 1.00 90.12 97 ASP A O 1
ATOM 759 N N . ASP A 1 98 ? 8.010 0.194 -4.959 1.00 86.38 98 ASP A N 1
ATOM 760 C CA . ASP A 1 98 ? 8.459 -0.465 -3.717 1.00 86.38 98 ASP A CA 1
ATOM 761 C C . ASP A 1 98 ? 8.953 0.488 -2.613 1.00 86.38 98 ASP A C 1
ATOM 763 O O . ASP A 1 98 ? 9.560 0.065 -1.628 1.00 86.38 98 ASP A O 1
ATOM 767 N N . ALA A 1 99 ? 8.683 1.796 -2.713 1.00 88.19 99 ALA A N 1
ATOM 768 C CA . ALA A 1 99 ? 8.943 2.684 -1.585 1.00 88.19 99 ALA A CA 1
ATOM 769 C C . ALA A 1 99 ? 8.100 2.248 -0.373 1.00 88.19 99 ALA A C 1
ATOM 771 O O . ALA A 1 99 ? 6.870 2.209 -0.443 1.00 88.19 99 ALA A O 1
ATOM 772 N N . GLY A 1 100 ? 8.759 1.965 0.757 1.00 84.25 100 GLY A N 1
ATOM 773 C CA . GLY A 1 100 ? 8.137 1.332 1.930 1.00 84.25 100 GLY A CA 1
ATOM 774 C C . GLY A 1 100 ? 6.921 2.069 2.507 1.00 84.25 100 GLY A C 1
ATOM 775 O O . GLY A 1 100 ? 6.050 1.439 3.097 1.00 84.25 100 GLY A O 1
ATOM 776 N N . GLN A 1 101 ? 6.805 3.380 2.277 1.00 83.75 101 GLN A N 1
ATOM 777 C CA . GLN A 1 101 ? 5.627 4.179 2.645 1.00 83.75 101 GLN A CA 1
ATOM 778 C C . GLN A 1 101 ? 4.339 3.787 1.892 1.00 83.75 101 GLN A C 1
ATOM 780 O O . GLN A 1 101 ? 3.250 4.146 2.327 1.00 83.75 101 GLN A O 1
ATOM 785 N N . PH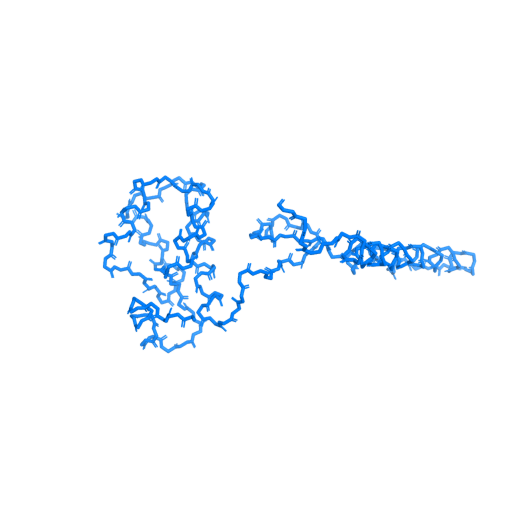E A 1 102 ? 4.455 3.065 0.772 1.00 84.19 102 PHE A N 1
ATOM 786 C CA . PHE A 1 102 ? 3.335 2.542 -0.016 1.00 84.19 102 PHE A CA 1
ATOM 787 C C . PHE A 1 102 ? 3.132 1.035 0.162 1.00 84.19 102 PHE A C 1
ATOM 789 O O . PHE A 1 102 ? 2.277 0.469 -0.513 1.00 84.19 102 PHE A O 1
ATOM 796 N N . ASN A 1 103 ? 3.887 0.387 1.055 1.00 86.06 103 ASN A N 1
ATOM 797 C CA . ASN A 1 103 ? 3.731 -1.034 1.357 1.00 86.06 103 ASN A CA 1
ATOM 798 C C . ASN A 1 103 ? 2.536 -1.260 2.303 1.00 86.06 103 ASN A C 1
ATOM 800 O O . ASN A 1 103 ? 2.688 -1.588 3.486 1.00 86.06 103 ASN A O 1
ATOM 804 N N . VAL A 1 104 ? 1.349 -0.996 1.763 1.00 85.38 104 VAL A N 1
ATOM 805 C CA . VAL A 1 104 ? 0.039 -1.140 2.399 1.00 85.38 104 VAL A CA 1
ATOM 806 C C . VAL A 1 104 ? -0.868 -1.949 1.473 1.00 85.38 104 VAL A C 1
ATOM 808 O O . VAL A 1 104 ? -0.784 -1.802 0.254 1.00 85.38 104 VAL A O 1
ATOM 811 N N . PHE A 1 105 ? -1.760 -2.755 2.056 1.00 89.12 105 PHE A N 1
ATOM 812 C CA . PHE A 1 105 ? -2.700 -3.619 1.324 1.00 89.12 105 PHE A CA 1
ATOM 813 C C . PHE A 1 105 ? -2.007 -4.617 0.378 1.00 89.12 105 PHE A C 1
ATOM 815 O O . PHE A 1 105 ? -0.821 -4.910 0.526 1.00 89.12 105 PHE A O 1
ATOM 822 N N . ASP A 1 106 ? -2.761 -5.167 -0.577 1.00 87.88 106 ASP A N 1
ATOM 823 C CA . ASP A 1 106 ? -2.176 -5.902 -1.693 1.00 87.88 106 ASP A CA 1
ATOM 824 C C . ASP A 1 106 ? -1.345 -4.936 -2.536 1.00 87.88 106 ASP A C 1
ATOM 826 O O . ASP A 1 106 ? -1.838 -3.904 -3.002 1.00 87.88 106 ASP A O 1
ATOM 830 N N . HIS A 1 107 ? -0.076 -5.276 -2.732 1.00 88.88 107 HIS A N 1
ATOM 831 C CA . HIS A 1 107 ? 0.893 -4.399 -3.371 1.00 88.88 107 HIS A CA 1
ATOM 832 C C . HIS A 1 107 ? 1.550 -5.070 -4.573 1.00 88.88 107 HIS A C 1
ATOM 834 O O . HIS A 1 107 ? 1.860 -6.263 -4.555 1.00 88.88 107 HIS A O 1
ATOM 840 N N . ALA A 1 108 ? 1.744 -4.294 -5.636 1.00 90.25 108 ALA A N 1
ATOM 841 C CA . ALA A 1 108 ? 2.426 -4.722 -6.842 1.00 90.25 108 ALA A CA 1
ATOM 842 C C . ALA A 1 108 ? 3.489 -3.707 -7.281 1.00 90.25 108 ALA A C 1
ATOM 844 O O . ALA A 1 108 ? 3.340 -2.489 -7.157 1.00 90.25 108 ALA A O 1
ATOM 845 N N . LEU A 1 109 ? 4.554 -4.231 -7.885 1.00 91.31 109 LEU A N 1
ATOM 846 C CA . LEU A 1 109 ? 5.626 -3.429 -8.460 1.00 91.31 109 LEU A CA 1
ATOM 847 C C . LEU A 1 109 ? 5.209 -2.837 -9.810 1.00 91.31 109 LEU A C 1
ATOM 849 O O . LEU A 1 109 ? 4.610 -3.501 -10.660 1.00 91.31 109 LEU A O 1
ATOM 853 N N . CYS A 1 110 ? 5.551 -1.570 -10.025 1.00 94.12 110 CYS A N 1
ATOM 854 C CA . CYS A 1 110 ? 5.197 -0.840 -11.233 1.00 94.12 110 CYS A CA 1
ATOM 855 C C . CYS A 1 110 ? 6.222 -1.050 -12.359 1.00 94.12 110 CYS A C 1
ATOM 857 O O . CYS A 1 110 ? 7.368 -0.613 -12.259 1.00 94.12 110 CYS A O 1
ATOM 859 N N . TRP A 1 111 ? 5.788 -1.606 -13.492 1.00 94.94 111 TRP A N 1
ATOM 860 C CA . TRP A 1 111 ? 6.632 -1.778 -14.687 1.00 94.94 111 TRP A CA 1
ATOM 861 C C . TRP A 1 111 ? 7.157 -0.459 -15.269 1.00 94.94 111 TRP A C 1
ATOM 863 O O . TRP A 1 111 ? 8.281 -0.408 -15.761 1.00 94.94 111 TRP A O 1
ATOM 873 N N . ILE A 1 112 ? 6.392 0.631 -15.142 1.00 95.06 112 ILE A N 1
ATOM 874 C CA . ILE A 1 112 ? 6.866 1.971 -15.520 1.00 95.06 112 ILE A CA 1
ATOM 875 C C . ILE A 1 112 ? 8.056 2.382 -14.643 1.00 95.06 112 ILE A C 1
ATOM 877 O O . ILE A 1 112 ? 9.012 2.971 -15.140 1.00 95.06 112 ILE A O 1
ATOM 881 N N . HIS A 1 113 ? 8.037 2.047 -13.348 1.00 94.56 113 HIS A N 1
ATOM 882 C CA . HIS A 1 113 ? 9.173 2.305 -12.462 1.00 94.56 113 HIS A CA 1
ATOM 883 C C . HIS A 1 113 ? 10.374 1.409 -12.775 1.00 94.56 113 HIS A C 1
ATOM 885 O O . HIS A 1 113 ? 11.500 1.902 -12.719 1.00 94.56 113 HIS A O 1
ATOM 891 N N . ALA A 1 114 ? 10.148 0.160 -13.189 1.00 93.00 114 ALA A N 1
ATOM 892 C CA . ALA A 1 114 ? 11.218 -0.731 -13.640 1.00 93.00 114 ALA A CA 1
ATOM 893 C C . ALA A 1 114 ? 11.954 -0.185 -14.884 1.00 93.00 114 ALA A C 1
ATOM 895 O O . ALA A 1 114 ? 13.182 -0.219 -14.943 1.00 93.00 114 ALA A O 1
ATOM 896 N N . GLU A 1 115 ? 11.231 0.381 -15.857 1.00 96.69 115 GLU A N 1
ATOM 897 C CA . GLU A 1 115 ? 11.824 0.958 -17.078 1.00 96.69 115 GLU A CA 1
ATOM 898 C C . GLU A 1 115 ? 12.434 2.358 -16.855 1.00 96.69 115 GLU A C 1
ATOM 900 O O . GLU A 1 115 ? 13.371 2.759 -17.553 1.00 96.69 115 GLU A O 1
ATOM 905 N N . ARG A 1 116 ? 11.941 3.110 -15.861 1.00 95.94 116 ARG A N 1
ATOM 906 C CA . ARG A 1 116 ? 12.233 4.541 -15.660 1.00 95.94 116 ARG A CA 1
ATOM 907 C C . ARG A 1 116 ? 13.718 4.894 -15.677 1.00 95.94 116 ARG A C 1
ATOM 909 O O . ARG A 1 116 ? 14.075 5.921 -16.252 1.00 95.94 116 ARG A O 1
ATOM 916 N N . LEU A 1 117 ? 14.570 4.105 -15.021 1.00 94.69 117 LEU A N 1
ATOM 917 C CA . LEU A 1 117 ? 16.007 4.398 -14.953 1.00 94.69 117 LEU A CA 1
ATOM 918 C C . LEU A 1 117 ? 16.687 4.223 -16.313 1.00 94.69 117 LEU A C 1
ATOM 920 O O . LEU A 1 117 ? 17.510 5.053 -16.686 1.00 94.69 117 LEU A O 1
ATOM 924 N N . VAL A 1 118 ? 16.286 3.208 -17.080 1.00 96.81 118 VAL A N 1
ATOM 925 C CA . VAL A 1 118 ? 16.802 2.952 -18.431 1.00 96.81 118 VAL A CA 1
ATOM 926 C C . VAL A 1 118 ? 16.344 4.050 -19.388 1.00 96.81 118 VAL A C 1
ATOM 928 O O . VAL A 1 118 ? 17.153 4.612 -20.121 1.00 96.81 118 VAL A O 1
ATOM 931 N N . ASN A 1 119 ? 15.062 4.415 -19.334 1.00 95.25 119 ASN A N 1
ATOM 932 C CA . ASN A 1 119 ? 14.477 5.450 -20.190 1.00 95.25 119 ASN A CA 1
ATOM 933 C C . ASN A 1 119 ? 15.059 6.859 -19.937 1.00 95.25 119 ASN A C 1
ATOM 935 O O . ASN A 1 119 ? 14.955 7.739 -20.786 1.00 95.25 119 ASN A O 1
ATOM 939 N N . ARG A 1 120 ? 15.677 7.094 -18.772 1.00 96.88 120 ARG A N 1
ATOM 940 C CA . ARG A 1 120 ? 16.304 8.380 -18.413 1.00 96.88 120 ARG A CA 1
ATOM 941 C C . ARG A 1 120 ? 17.778 8.492 -18.787 1.00 96.88 120 ARG A C 1
ATOM 943 O O . ARG A 1 120 ? 18.358 9.560 -18.590 1.00 96.88 120 ARG A O 1
ATOM 950 N N . LEU A 1 121 ? 18.394 7.424 -19.284 1.00 97.56 121 LEU A N 1
ATOM 951 C CA . LEU A 1 121 ? 19.773 7.485 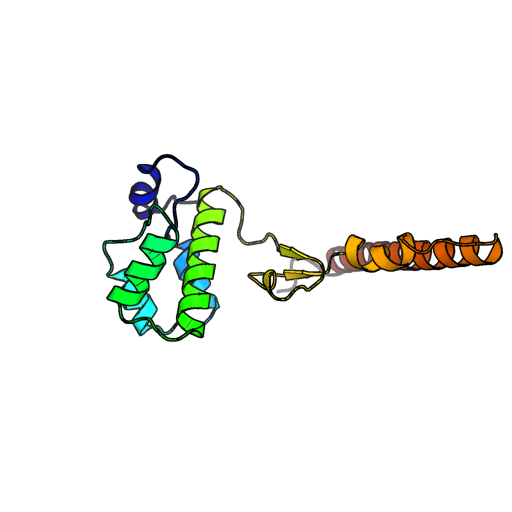-19.753 1.00 97.56 121 LEU A CA 1
ATOM 952 C C . LEU A 1 121 ? 19.872 8.449 -20.942 1.00 97.56 121 LEU A C 1
ATOM 954 O O . LEU A 1 121 ? 19.037 8.423 -21.843 1.00 97.56 121 LEU A O 1
ATOM 958 N N . ILE A 1 122 ? 20.907 9.290 -20.944 1.00 97.38 122 ILE A N 1
ATOM 959 C CA . ILE A 1 122 ? 21.191 10.237 -22.027 1.00 97.38 122 ILE A CA 1
ATOM 960 C C . ILE A 1 122 ? 22.285 9.618 -22.909 1.00 97.38 122 ILE A C 1
ATOM 962 O O . ILE A 1 122 ? 23.457 9.665 -22.530 1.00 97.38 122 ILE A O 1
ATOM 966 N N . PRO A 1 123 ? 21.945 8.995 -24.054 1.00 96.88 123 PRO A N 1
ATOM 967 C CA . PRO A 1 123 ? 22.943 8.422 -24.948 1.00 96.88 123 PRO A CA 1
ATOM 968 C C . PRO A 1 123 ? 23.705 9.528 -25.688 1.00 96.88 123 PRO A C 1
ATOM 970 O O . PRO A 1 123 ? 23.099 10.459 -26.214 1.00 96.88 123 PRO A O 1
ATOM 973 N N . VAL A 1 124 ? 25.030 9.398 -25.785 1.00 97.94 124 VAL A N 1
ATOM 974 C CA . VAL A 1 124 ? 25.896 10.356 -26.504 1.00 9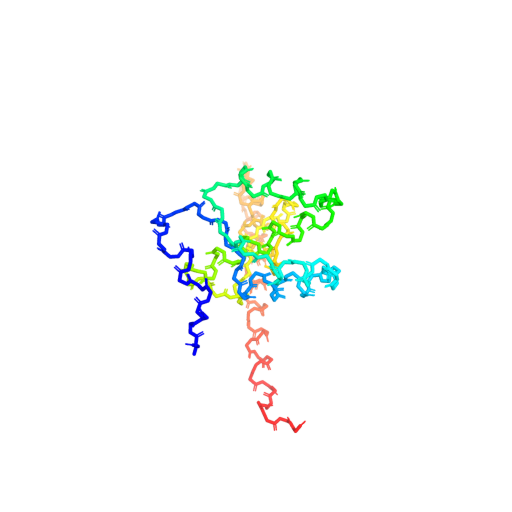7.94 124 VAL A CA 1
ATOM 975 C C . VAL A 1 124 ? 26.299 9.884 -27.904 1.00 97.94 124 VAL A C 1
ATOM 977 O O . VAL A 1 124 ? 26.996 10.593 -28.623 1.00 97.94 124 VAL A O 1
ATOM 980 N N . ASN A 1 125 ? 25.891 8.676 -28.300 1.00 98.06 125 ASN A N 1
ATOM 981 C CA . ASN A 1 125 ? 26.112 8.126 -29.637 1.00 98.06 125 ASN A CA 1
ATOM 982 C C . ASN A 1 125 ? 25.051 7.074 -30.000 1.00 98.06 125 ASN A C 1
ATOM 984 O O . ASN A 1 125 ? 24.315 6.582 -29.138 1.00 98.06 125 ASN A O 1
ATOM 988 N N . ASP A 1 126 ? 25.010 6.692 -31.277 1.00 98.38 126 ASP A N 1
ATOM 989 C CA . ASP A 1 126 ? 24.022 5.746 -31.808 1.00 98.38 126 ASP A CA 1
ATOM 990 C C . ASP A 1 126 ? 24.115 4.358 -31.174 1.00 98.38 126 ASP A C 1
ATOM 992 O O . ASP A 1 126 ? 23.091 3.723 -30.923 1.00 98.38 126 ASP A O 1
ATOM 996 N N . ARG A 1 127 ? 25.327 3.900 -30.833 1.00 98.25 127 ARG A N 1
ATOM 997 C CA . ARG A 1 127 ? 25.521 2.617 -30.144 1.00 98.25 127 ARG A CA 1
ATOM 998 C C . ARG A 1 127 ? 24.839 2.615 -28.774 1.00 98.25 127 ARG A C 1
ATOM 1000 O O . ARG A 1 127 ? 24.179 1.642 -28.421 1.00 98.25 127 ARG A O 1
ATOM 1007 N N . GLN A 1 128 ? 24.982 3.689 -28.001 1.00 98.19 128 GLN A N 1
ATOM 1008 C CA . GLN A 1 128 ? 24.320 3.826 -26.702 1.00 98.19 128 GLN A CA 1
ATOM 1009 C C . GLN A 1 128 ? 22.806 3.977 -26.852 1.00 98.19 128 GLN A C 1
ATOM 1011 O O . GLN A 1 128 ? 22.062 3.366 -26.089 1.00 98.19 128 GLN A O 1
ATOM 1016 N N . LYS A 1 129 ? 22.338 4.730 -27.856 1.00 98.19 129 LYS A N 1
ATOM 1017 C CA . LYS A 1 129 ? 20.905 4.852 -28.158 1.00 98.19 129 LYS A CA 1
ATOM 1018 C C . LYS A 1 129 ? 20.287 3.487 -28.474 1.00 98.19 129 LYS A C 1
ATOM 1020 O O . LYS A 1 129 ? 19.235 3.153 -27.934 1.00 98.19 129 LYS A O 1
ATOM 1025 N N . ALA A 1 130 ? 20.966 2.683 -29.291 1.00 98.31 130 ALA A N 1
ATOM 1026 C CA . ALA A 1 130 ? 20.546 1.322 -29.604 1.00 98.31 130 ALA A CA 1
ATOM 1027 C C . ALA A 1 130 ? 20.521 0.427 -28.353 1.00 98.31 130 ALA A C 1
ATOM 1029 O O . ALA A 1 130 ? 19.565 -0.316 -28.161 1.00 98.31 130 ALA A O 1
ATOM 1030 N N . ALA A 1 131 ? 21.521 0.541 -27.471 1.00 98.06 131 ALA A N 1
ATOM 1031 C CA . ALA A 1 131 ? 21.567 -0.219 -26.222 1.00 98.06 131 ALA A CA 1
ATOM 1032 C C . ALA A 1 131 ? 20.412 0.136 -25.267 1.00 98.06 131 ALA A C 1
ATOM 1034 O O . ALA A 1 131 ? 19.782 -0.764 -24.717 1.00 98.06 131 ALA A O 1
ATOM 1035 N N . VAL A 1 132 ? 20.098 1.429 -25.102 1.00 98.25 132 VAL A N 1
ATOM 1036 C CA . VAL A 1 132 ? 18.947 1.879 -24.296 1.00 98.25 132 VAL A CA 1
ATOM 1037 C C . VAL A 1 132 ? 17.650 1.298 -24.853 1.00 98.25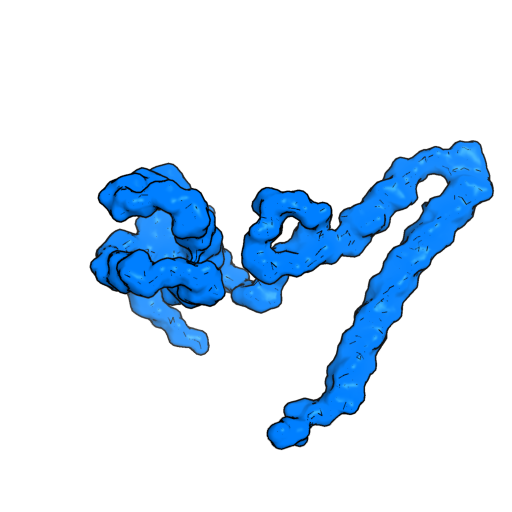 132 VAL A C 1
ATOM 1039 O O . VAL A 1 132 ? 16.879 0.710 -24.099 1.00 98.25 132 VAL A O 1
ATOM 1042 N N . ASN A 1 133 ? 17.428 1.408 -26.164 1.00 97.94 133 ASN A N 1
ATOM 1043 C CA . ASN A 1 133 ? 16.225 0.869 -26.801 1.00 97.94 133 ASN A CA 1
ATOM 1044 C C . ASN A 1 133 ? 16.123 -0.651 -26.638 1.00 97.94 133 ASN A C 1
ATOM 1046 O O . ASN A 1 133 ? 15.080 -1.134 -26.219 1.00 97.94 133 ASN A O 1
ATOM 1050 N N . ALA A 1 134 ? 17.216 -1.388 -26.851 1.00 98.31 134 ALA A N 1
ATOM 1051 C CA . ALA A 1 134 ? 17.226 -2.841 -26.702 1.00 98.31 134 ALA A CA 1
ATOM 1052 C C . ALA A 1 134 ? 16.834 -3.298 -25.285 1.00 98.31 134 ALA A C 1
ATOM 1054 O O . ALA A 1 134 ? 16.077 -4.254 -25.130 1.00 98.31 134 ALA A O 1
ATOM 1055 N N . VAL A 1 135 ? 17.307 -2.609 -24.239 1.00 98.06 135 VAL A N 1
ATOM 1056 C CA . VAL A 1 135 ? 16.923 -2.934 -22.853 1.00 98.06 135 VAL A CA 1
ATOM 1057 C C . VAL A 1 135 ? 15.458 -2.584 -22.584 1.00 98.06 135 VAL A C 1
ATOM 1059 O O . VAL A 1 135 ? 14.757 -3.360 -21.937 1.00 98.06 135 VAL A O 1
ATOM 1062 N N . ARG A 1 136 ? 14.970 -1.444 -23.089 1.00 98.06 136 ARG A N 1
ATOM 1063 C CA . ARG A 1 136 ? 13.552 -1.065 -22.959 1.00 98.06 136 ARG A CA 1
ATOM 1064 C C . ARG A 1 136 ? 12.643 -2.089 -23.637 1.00 98.06 136 ARG A C 1
ATOM 1066 O O . ARG A 1 136 ? 11.673 -2.532 -23.025 1.00 98.06 136 ARG A O 1
ATOM 1073 N N . ASP A 1 137 ? 12.998 -2.512 -24.846 1.00 98.19 137 ASP A N 1
ATOM 1074 C CA . ASP A 1 137 ? 12.274 -3.541 -25.592 1.00 98.19 137 ASP A CA 1
ATOM 1075 C C . ASP A 1 137 ? 12.276 -4.871 -24.832 1.00 98.19 137 ASP A C 1
ATOM 1077 O O . ASP A 1 137 ? 11.231 -5.510 -24.719 1.00 98.19 137 ASP A O 1
ATOM 1081 N N . ALA A 1 138 ? 13.405 -5.263 -24.232 1.00 98.12 138 ALA A N 1
ATOM 1082 C CA . ALA A 1 138 ? 13.487 -6.473 -23.416 1.00 98.12 138 ALA A CA 1
ATOM 1083 C C . ALA A 1 138 ? 12.562 -6.422 -22.183 1.00 98.12 138 ALA A C 1
ATOM 1085 O O . ALA A 1 138 ? 11.872 -7.403 -21.902 1.00 98.12 138 ALA A O 1
ATOM 1086 N N . ILE A 1 139 ? 12.491 -5.284 -21.476 1.00 97.38 139 ILE A N 1
ATOM 1087 C CA . ILE A 1 139 ? 11.588 -5.101 -20.321 1.00 97.38 139 ILE A CA 1
ATOM 1088 C C . ILE A 1 139 ? 10.126 -5.281 -20.747 1.00 97.38 139 ILE A C 1
ATOM 1090 O O . ILE A 1 139 ? 9.372 -6.019 -20.108 1.00 97.38 139 ILE A O 1
ATOM 1094 N N . TRP A 1 140 ? 9.714 -4.622 -21.830 1.00 97.88 140 TRP A N 1
ATOM 1095 C CA . TRP A 1 140 ? 8.324 -4.671 -22.284 1.00 97.88 140 TRP A CA 1
ATOM 1096 C C . TRP A 1 140 ? 7.954 -5.991 -22.961 1.00 97.88 140 TRP A C 1
ATOM 1098 O O . TRP A 1 140 ? 6.808 -6.428 -22.830 1.00 97.88 140 TRP A O 1
ATOM 1108 N N . THR A 1 141 ? 8.915 -6.656 -23.607 1.00 98.12 141 THR A N 1
ATOM 1109 C CA . THR A 1 141 ? 8.756 -8.024 -24.122 1.00 98.12 141 THR A CA 1
ATOM 1110 C C . THR A 1 141 ? 8.501 -8.987 -22.970 1.00 98.12 141 THR A C 1
ATOM 1112 O O . THR A 1 141 ? 7.484 -9.673 -22.974 1.00 98.12 141 THR A O 1
ATOM 1115 N N . LEU A 1 142 ? 9.318 -8.944 -21.910 1.00 96.88 142 LEU A N 1
ATOM 1116 C CA . LEU A 1 142 ? 9.094 -9.759 -20.714 1.00 96.88 142 LEU A CA 1
ATOM 1117 C C . LEU A 1 142 ? 7.711 -9.502 -20.090 1.0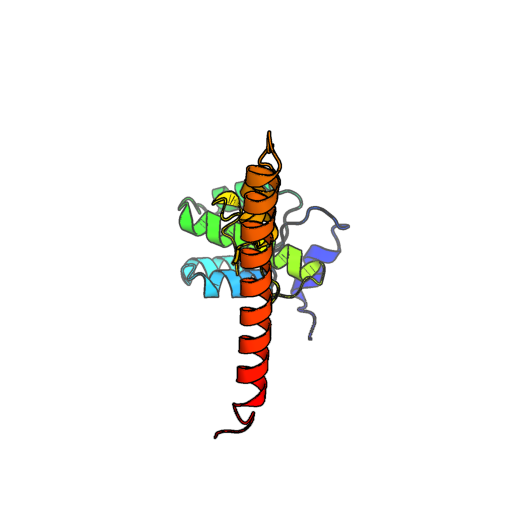0 96.88 142 LEU A C 1
ATOM 1119 O O . LEU A 1 142 ? 7.003 -10.442 -19.732 1.00 96.88 142 LEU A O 1
ATOM 1123 N N . TYR A 1 143 ? 7.289 -8.240 -19.976 1.00 95.56 143 TYR A N 1
ATOM 1124 C CA . TYR A 1 143 ? 5.946 -7.911 -19.489 1.00 95.56 143 TYR A CA 1
ATOM 1125 C C . TYR A 1 143 ? 4.835 -8.504 -20.376 1.00 95.56 143 TYR A C 1
ATOM 1127 O O . TYR A 1 143 ? 3.829 -9.006 -19.863 1.00 95.56 143 TYR A O 1
ATOM 1135 N N . ALA A 1 144 ? 4.993 -8.446 -21.701 1.00 96.31 144 ALA A N 1
ATOM 1136 C CA . ALA A 1 144 ? 4.049 -9.040 -22.641 1.00 96.31 144 ALA A CA 1
ATOM 1137 C C . ALA A 1 144 ? 3.992 -10.569 -22.494 1.00 96.31 144 ALA A C 1
ATOM 1139 O O . ALA A 1 144 ? 2.892 -11.119 -22.388 1.00 96.31 144 ALA A O 1
ATOM 1140 N N . ASP A 1 145 ? 5.148 -11.224 -22.380 1.00 96.25 145 ASP A N 1
ATOM 1141 C CA . ASP A 1 145 ? 5.265 -12.671 -22.186 1.00 96.25 145 ASP A CA 1
ATOM 1142 C C . ASP A 1 145 ? 4.600 -13.119 -20.880 1.00 96.25 145 ASP A C 1
ATOM 1144 O O . ASP A 1 145 ? 3.836 -14.083 -20.865 1.00 96.25 145 ASP A O 1
ATOM 1148 N N . LEU A 1 146 ? 4.794 -12.377 -19.785 1.00 94.56 146 LEU A N 1
ATOM 1149 C CA . LEU A 1 146 ? 4.138 -12.660 -18.503 1.00 94.56 146 LEU A CA 1
ATOM 1150 C C . LEU A 1 146 ? 2.610 -12.525 -18.585 1.00 94.56 146 LEU A C 1
ATOM 1152 O O . LEU A 1 146 ? 1.879 -13.324 -17.989 1.00 94.56 146 LEU A O 1
ATOM 1156 N N . LYS A 1 147 ? 2.099 -11.543 -19.339 1.00 93.25 147 LYS A N 1
ATOM 1157 C CA . LYS A 1 147 ? 0.653 -11.423 -19.591 1.00 93.25 147 LYS A CA 1
ATOM 1158 C C . LYS A 1 147 ? 0.123 -12.592 -20.414 1.00 93.25 147 LYS A C 1
ATOM 1160 O O . LYS A 1 147 ? -0.933 -13.126 -20.069 1.00 93.25 147 LYS A O 1
ATOM 1165 N N . ALA A 1 148 ? 0.839 -12.984 -21.466 1.00 95.06 148 ALA A N 1
ATOM 1166 C CA . ALA A 1 148 ? 0.474 -14.129 -22.293 1.00 95.06 148 ALA A CA 1
ATOM 1167 C C . ALA A 1 148 ? 0.468 -15.418 -21.458 1.00 95.06 148 ALA A C 1
ATOM 1169 O O . ALA A 1 148 ? -0.523 -16.146 -21.453 1.00 95.06 148 ALA A O 1
ATOM 1170 N N . TYR A 1 149 ? 1.511 -15.647 -20.658 1.00 93.19 149 TYR A N 1
ATOM 1171 C CA . TYR A 1 149 ? 1.605 -16.779 -19.738 1.00 93.19 149 TYR A CA 1
ATOM 1172 C C . TYR A 1 149 ? 0.412 -16.847 -18.774 1.00 93.19 149 TYR A C 1
ATOM 1174 O O . TYR A 1 149 ? -0.233 -17.891 -18.657 1.00 93.19 149 TYR A O 1
ATOM 1182 N N . LYS A 1 150 ? 0.044 -15.721 -18.142 1.00 89.88 150 LYS A N 1
ATOM 1183 C CA . LYS A 1 150 ? -1.141 -15.650 -17.270 1.00 89.88 150 LYS A CA 1
ATOM 1184 C C . LYS A 1 150 ? -2.423 -16.037 -18.012 1.00 89.88 150 LYS A C 1
ATOM 1186 O O . LYS A 1 150 ? -3.253 -16.747 -17.453 1.00 89.88 150 LYS A O 1
ATOM 1191 N N . GLN A 1 151 ? -2.601 -15.585 -19.253 1.00 88.81 151 GLN A N 1
ATOM 1192 C CA . GLN A 1 151 ? -3.769 -15.946 -20.060 1.00 88.81 151 GLN A CA 1
ATOM 1193 C C . GLN A 1 151 ? -3.778 -17.440 -20.391 1.00 88.81 151 GLN A C 1
ATOM 1195 O O . GLN A 1 151 ? -4.802 -18.088 -20.196 1.00 88.81 151 GLN A O 1
ATOM 1200 N N . HIS A 1 152 ? -2.645 -18.010 -20.807 1.00 83.81 152 HIS A N 1
ATOM 1201 C CA . HIS A 1 152 ? -2.536 -19.443 -21.086 1.00 83.81 152 HIS A CA 1
ATOM 1202 C C . HIS A 1 152 ? -2.881 -20.307 -19.869 1.00 83.81 152 HIS A C 1
ATOM 1204 O O . HIS A 1 152 ? -3.641 -21.261 -20.012 1.00 83.81 152 HIS A O 1
ATOM 1210 N N . LEU A 1 153 ? -2.418 -19.946 -18.668 1.00 77.88 153 LEU A N 1
ATOM 1211 C CA . LEU A 1 153 ? -2.801 -20.648 -17.438 1.00 77.88 153 LEU A CA 1
ATOM 1212 C C . LEU A 1 153 ? -4.314 -20.595 -17.172 1.00 77.88 153 LEU A C 1
ATOM 1214 O O . LEU A 1 153 ? -4.902 -21.592 -16.762 1.00 77.88 153 LEU A O 1
ATOM 1218 N N . LEU A 1 154 ? -4.959 -19.458 -17.441 1.00 60.00 154 LEU A N 1
ATOM 1219 C CA . LEU A 1 154 ? -6.404 -19.291 -17.245 1.00 60.00 154 LEU A CA 1
ATOM 1220 C C . LEU A 1 154 ? -7.254 -20.080 -18.258 1.00 60.00 154 LEU A C 1
ATOM 1222 O O . LEU A 1 154 ? -8.414 -20.369 -17.967 1.00 60.00 154 LEU A O 1
ATOM 1226 N N . TYR A 1 155 ? -6.696 -20.441 -19.419 1.00 59.22 155 TYR A N 1
ATOM 1227 C CA . TYR A 1 155 ? -7.362 -21.274 -20.430 1.00 59.22 155 TYR A CA 1
ATOM 1228 C C . TYR A 1 155 ? -6.963 -22.759 -20.376 1.00 59.22 155 TYR A C 1
ATOM 1230 O O . TYR A 1 155 ? -7.678 -23.590 -20.931 1.00 59.22 155 TYR A O 1
ATOM 1238 N N . ALA A 1 156 ? -5.855 -23.107 -19.712 1.00 59.41 156 ALA A N 1
ATOM 1239 C CA . ALA A 1 156 ? -5.363 -24.483 -19.588 1.00 59.41 156 ALA A CA 1
ATOM 1240 C C . ALA A 1 156 ? -5.879 -25.225 -18.338 1.00 59.41 156 ALA A C 1
ATOM 1242 O O . ALA A 1 156 ? -5.802 -26.451 -18.289 1.00 59.41 156 ALA A O 1
ATOM 1243 N N . VAL A 1 157 ? -6.418 -24.517 -17.339 1.00 53.25 157 VAL A N 1
ATOM 1244 C CA . VAL A 1 157 ? -7.035 -25.129 -16.150 1.00 53.25 157 VAL A CA 1
ATOM 1245 C C . VAL A 1 157 ? -8.559 -25.178 -16.336 1.00 53.25 157 VAL A C 1
ATOM 1247 O O . VAL A 1 157 ? -9.185 -24.120 -16.452 1.00 53.25 157 VAL A O 1
ATOM 1250 N N . PRO A 1 158 ? -9.202 -26.365 -16.357 1.00 56.44 158 PRO A N 1
ATOM 1251 C CA . PRO A 1 158 ? -10.657 -26.452 -16.370 1.00 56.44 158 PRO A CA 1
ATOM 1252 C C . PRO A 1 158 ? -11.207 -25.749 -15.127 1.00 56.44 158 PRO A C 1
ATOM 1254 O O . PRO A 1 158 ? -10.843 -26.097 -14.008 1.00 56.44 158 PRO A O 1
ATOM 1257 N N . ARG A 1 159 ? -12.122 -24.788 -15.307 1.00 57.41 159 ARG A N 1
ATOM 1258 C CA . ARG A 1 159 ? -12.750 -24.037 -14.200 1.00 57.41 159 ARG A CA 1
ATOM 1259 C C . ARG A 1 159 ? -13.545 -24.908 -13.207 1.00 57.41 159 ARG A C 1
ATOM 1261 O O . ARG A 1 159 ? -13.989 -24.385 -12.195 1.00 57.41 159 ARG A O 1
ATOM 1268 N N . ASN A 1 160 ? -13.675 -26.210 -13.484 1.00 56.50 160 ASN A N 1
ATOM 1269 C CA . ASN A 1 160 ? -14.441 -27.197 -12.725 1.00 56.50 160 ASN A CA 1
ATOM 1270 C C . ASN A 1 160 ? -13.639 -28.503 -12.507 1.00 56.50 160 ASN A C 1
ATOM 1272 O O . ASN A 1 160 ? -14.124 -29.585 -12.837 1.00 56.50 160 ASN A O 1
ATOM 1276 N N . ALA A 1 161 ? -12.403 -28.430 -12.011 1.00 41.03 161 ALA A N 1
ATOM 1277 C CA . ALA A 1 161 ? -11.823 -29.595 -11.336 1.00 41.03 161 ALA A CA 1
ATOM 1278 C C . ALA A 1 161 ? -12.468 -29.700 -9.933 1.00 41.03 161 ALA A C 1
ATOM 1280 O O . ALA A 1 161 ? -12.644 -28.647 -9.317 1.00 41.03 161 ALA A O 1
ATOM 1281 N N . PRO A 1 162 ? -12.897 -30.899 -9.490 1.00 48.59 162 PRO A N 1
ATOM 1282 C CA . PRO A 1 162 ? -13.699 -31.086 -8.275 1.00 48.59 162 PRO A CA 1
ATOM 1283 C C . PRO A 1 162 ? -13.017 -30.587 -6.999 1.00 48.59 162 PRO A C 1
ATOM 1285 O O . PRO A 1 162 ? -11.767 -30.639 -6.933 1.00 48.59 162 PRO A O 1
#

Sequence (162 aa):
MQIDPTSWNCWAKRWKNVTPLNAGALDYMAGQKLPKALLAQLDASPERCWGKAADFEAWLDSQKITDPRHRRIMTEGALMGGLLQQGIPTHLAVISDDAGQFNVFDHALCWIHAERLVNRLIPVNDRQKAAVNAVRDAIWTLYADLKAYKQHLLYAVPRNAP

Foldseek 3Di:
DDDDPVLVVQVVLPDDAKQFDDPQLLVQLVVLPQDPVVSVVQVPDPDGIDRHPVVVVVVCVVVVVPPPSNVVSNSLSSVRVVCVSVVNDLPDEDEDCPPVVSPGHHYDYDLCNVLVVLVPDDDPDPVSVVVSVVVSCVSVVVVVVVVVVVVCVVVVDDPDDD

Radius of gyration: 22.3 Å; chains: 1; bounding box: 53×46×57 Å

Organism: Thiothrix nivea (strain ATCC 35100 / DSM 5205 / JP2) (NCBI:txid870187)